Protein AF-A0A2I0X4X0-F1 (afdb_monomer_lite)

Structure (mmCIF, N/CA/C/O backbone):
data_AF-A0A2I0X4X0-F1
#
_entry.id   AF-A0A2I0X4X0-F1
#
loop_
_atom_site.group_PDB
_atom_site.id
_atom_site.type_symbol
_atom_site.label_atom_id
_atom_site.label_alt_id
_atom_site.label_comp_id
_atom_site.label_asym_id
_atom_site.label_entity_id
_atom_site.label_seq_id
_atom_site.pdbx_PDB_ins_code
_atom_site.Cartn_x
_atom_site.Cartn_y
_atom_site.Cartn_z
_atom_site.occupancy
_atom_site.B_iso_or_equiv
_atom_site.auth_seq_id
_atom_site.auth_comp_id
_atom_site.auth_asym_id
_atom_site.auth_atom_id
_atom_site.pdbx_PDB_model_num
ATOM 1 N N . MET A 1 1 ? -3.323 -3.028 -9.426 1.00 71.25 1 MET A N 1
ATOM 2 C CA . MET A 1 1 ? -3.326 -2.892 -7.953 1.00 71.25 1 MET A CA 1
ATOM 3 C C . MET A 1 1 ? -4.668 -2.420 -7.383 1.00 71.25 1 MET A C 1
ATOM 5 O O . MET A 1 1 ? -5.022 -2.806 -6.272 1.00 71.25 1 MET A O 1
ATOM 9 N N . GLN A 1 2 ? -5.482 -1.657 -8.126 1.00 71.94 2 GLN A N 1
ATOM 10 C CA . GLN A 1 2 ? -6.756 -1.103 -7.625 1.00 71.94 2 GLN A CA 1
ATOM 11 C C . GLN A 1 2 ? -7.756 -2.130 -7.057 1.00 71.94 2 GLN A C 1
ATOM 13 O O . GLN A 1 2 ? -8.395 -1.870 -6.036 1.00 71.94 2 GLN A O 1
ATOM 18 N N . GLN A 1 3 ? -7.877 -3.315 -7.670 1.00 77.19 3 GLN A N 1
ATOM 19 C CA . GLN A 1 3 ? -8.748 -4.378 -7.144 1.00 77.19 3 GLN A CA 1
ATOM 20 C C . GLN A 1 3 ? -8.250 -4.933 -5.803 1.00 77.19 3 GLN A C 1
ATOM 22 O O . GLN A 1 3 ? -9.054 -5.284 -4.941 1.00 77.19 3 GLN A O 1
ATOM 27 N N . TYR A 1 4 ? -6.931 -5.016 -5.617 1.00 81.12 4 TYR A N 1
ATOM 28 C CA . TYR A 1 4 ? -6.326 -5.482 -4.373 1.00 81.12 4 TYR A CA 1
ATOM 29 C C . TYR A 1 4 ? -6.538 -4.459 -3.253 1.00 81.12 4 TYR A C 1
ATOM 31 O O . TYR A 1 4 ? -7.044 -4.817 -2.191 1.00 81.12 4 TYR A O 1
ATOM 39 N N . LEU A 1 5 ? -6.289 -3.176 -3.535 1.00 80.06 5 LEU A N 1
ATOM 40 C CA . LEU A 1 5 ? -6.567 -2.088 -2.594 1.00 80.06 5 LEU A CA 1
ATOM 41 C C . LEU A 1 5 ? -8.049 -2.016 -2.216 1.00 80.06 5 LEU A C 1
ATOM 43 O O . LEU A 1 5 ? -8.370 -1.897 -1.038 1.00 80.06 5 LEU A O 1
ATOM 47 N N . SER A 1 6 ? -8.958 -2.182 -3.183 1.00 81.62 6 SER A N 1
ATOM 48 C CA . SER A 1 6 ? -10.400 -2.232 -2.905 1.00 81.62 6 SER A CA 1
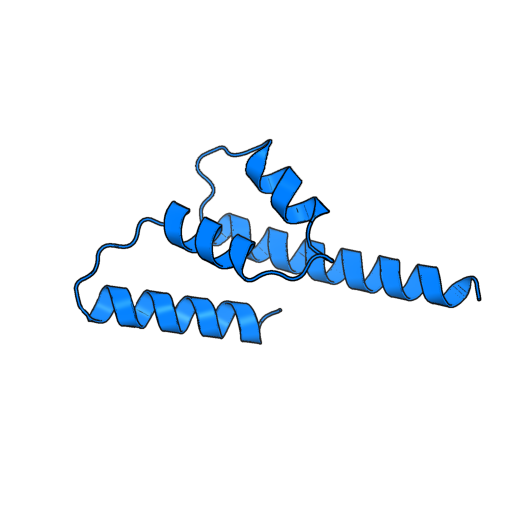ATOM 49 C C . SER A 1 6 ? -10.780 -3.402 -1.999 1.00 81.62 6 SER A C 1
ATOM 51 O O . SER A 1 6 ? -11.590 -3.232 -1.095 1.00 81.62 6 SER A O 1
ATOM 53 N N . LYS A 1 7 ? -10.187 -4.590 -2.194 1.00 85.06 7 LYS A N 1
ATOM 54 C CA . LYS A 1 7 ? -10.433 -5.750 -1.320 1.00 85.06 7 LYS A CA 1
ATOM 55 C C . LYS A 1 7 ? -9.946 -5.510 0.106 1.00 85.06 7 LYS A C 1
ATOM 57 O O . LYS A 1 7 ? -10.612 -5.934 1.047 1.00 85.06 7 LYS A O 1
ATOM 62 N N . ILE A 1 8 ? -8.796 -4.862 0.266 1.00 83.38 8 ILE A N 1
ATOM 63 C CA . ILE A 1 8 ? -8.261 -4.514 1.585 1.00 83.38 8 ILE A CA 1
ATOM 64 C C . ILE A 1 8 ? -9.157 -3.484 2.251 1.00 83.38 8 ILE A C 1
ATOM 66 O O . ILE A 1 8 ? -9.600 -3.722 3.369 1.00 83.38 8 ILE A O 1
ATOM 70 N N . LYS A 1 9 ? -9.500 -2.407 1.541 1.00 82.56 9 LYS A N 1
ATOM 71 C CA . LYS A 1 9 ? -10.418 -1.384 2.036 1.00 82.56 9 LYS A CA 1
ATOM 72 C C . LYS A 1 9 ? -11.746 -1.992 2.480 1.00 82.56 9 LYS A C 1
ATOM 74 O O . LYS A 1 9 ? -12.150 -1.775 3.610 1.00 82.56 9 LYS A O 1
ATOM 79 N N . LEU A 1 10 ? -12.348 -2.863 1.668 1.00 86.50 10 LEU A N 1
ATOM 80 C CA . LEU A 1 10 ? -13.581 -3.569 2.028 1.00 86.50 10 LEU A CA 1
ATOM 81 C C . LEU A 1 10 ? -13.426 -4.393 3.319 1.00 86.50 10 LEU A C 1
ATOM 83 O O . LEU A 1 10 ? -14.313 -4.383 4.168 1.00 86.50 10 LEU A O 1
ATOM 87 N N . LYS A 1 11 ? -12.310 -5.116 3.489 1.00 84.69 11 LYS A N 1
ATOM 88 C CA . LYS A 1 11 ? -12.037 -5.892 4.712 1.00 84.69 11 LYS A CA 1
ATOM 89 C C . LYS A 1 11 ? -11.904 -4.990 5.936 1.00 84.69 11 LYS A C 1
ATOM 91 O O . LYS A 1 11 ? -12.492 -5.298 6.967 1.00 84.69 11 LYS A O 1
ATOM 96 N N . VAL A 1 12 ? -11.157 -3.897 5.807 1.00 83.94 12 VAL A N 1
ATOM 97 C CA . VAL A 1 12 ? -10.970 -2.900 6.867 1.00 83.94 12 VAL A CA 1
ATOM 98 C C . VAL A 1 12 ? -12.307 -2.265 7.234 1.00 83.94 12 VAL A C 1
ATOM 100 O O . VAL A 1 12 ? -12.678 -2.289 8.401 1.00 83.94 12 VAL A O 1
ATOM 103 N N . ASP A 1 13 ? -13.081 -1.820 6.244 1.00 84.75 13 ASP A N 1
ATOM 104 C CA . ASP A 1 13 ? -14.413 -1.241 6.434 1.00 84.75 13 ASP A CA 1
ATOM 105 C C . ASP A 1 13 ? -15.365 -2.237 7.116 1.00 84.75 13 ASP A C 1
ATOM 107 O O . ASP A 1 13 ? -16.124 -1.856 8.001 1.00 84.75 13 ASP A O 1
ATOM 111 N N . THR A 1 14 ? -15.294 -3.530 6.770 1.00 87.25 14 THR A N 1
ATOM 112 C CA . THR A 1 14 ? -16.104 -4.582 7.415 1.00 87.25 14 THR A CA 1
ATOM 113 C C . THR A 1 14 ? -15.712 -4.783 8.882 1.00 87.25 14 THR A C 1
ATOM 115 O O . THR A 1 14 ? -16.584 -4.949 9.731 1.00 87.25 14 THR A O 1
ATOM 118 N N . LEU A 1 15 ? -14.413 -4.766 9.196 1.00 85.69 15 LEU A N 1
ATOM 119 C CA . LEU A 1 15 ? -13.910 -4.905 10.567 1.00 85.69 15 LEU A CA 1
ATOM 120 C C . LEU A 1 15 ? -14.274 -3.681 11.416 1.00 85.69 15 LEU A C 1
ATOM 122 O O . LEU A 1 15 ? -14.752 -3.837 12.538 1.00 85.69 15 LEU A O 1
ATOM 126 N N . ILE A 1 16 ? -14.142 -2.477 10.857 1.00 84.94 16 ILE A N 1
ATOM 127 C CA . ILE A 1 16 ? -14.572 -1.235 11.507 1.00 84.94 16 ILE A CA 1
ATOM 128 C C . ILE A 1 16 ? -16.087 -1.238 11.731 1.00 84.94 16 ILE A C 1
ATOM 130 O O . ILE A 1 16 ? -16.544 -0.939 12.833 1.00 84.94 16 ILE A O 1
ATOM 134 N N . ALA A 1 17 ? -16.874 -1.648 10.732 1.00 87.00 17 ALA A N 1
ATOM 135 C CA . ALA A 1 17 ? -18.325 -1.781 10.858 1.00 87.00 17 ALA A CA 1
ATOM 136 C C . ALA A 1 17 ? -18.741 -2.830 11.906 1.00 87.00 17 ALA A C 1
ATOM 138 O O . ALA A 1 17 ? -19.788 -2.686 12.533 1.00 87.00 17 ALA A O 1
ATOM 139 N N . ALA A 1 18 ? -17.915 -3.856 12.132 1.00 89.00 18 ALA A N 1
ATOM 140 C CA . ALA A 1 18 ? -18.099 -4.835 13.203 1.00 89.00 18 ALA A CA 1
ATOM 141 C C . ALA A 1 18 ? -17.718 -4.299 14.601 1.00 89.00 18 ALA A C 1
ATOM 143 O O . ALA A 1 18 ? -17.890 -5.009 15.590 1.00 89.00 18 ALA A O 1
ATOM 144 N N . GLY A 1 19 ? -17.220 -3.061 14.698 1.00 83.31 19 GLY A N 1
ATOM 145 C CA . GLY A 1 19 ? -16.811 -2.423 15.949 1.00 83.31 19 GLY A CA 1
ATOM 146 C C . GLY A 1 19 ? -15.337 -2.623 16.316 1.00 83.31 19 GLY A C 1
ATOM 147 O O . GLY A 1 19 ? -14.951 -2.278 17.432 1.00 83.31 19 GLY A O 1
ATOM 148 N N . CYS A 1 20 ? -14.500 -3.159 15.418 1.00 80.25 20 CYS A N 1
ATOM 149 C CA . CYS A 1 20 ? -13.053 -3.200 15.634 1.00 80.25 20 CYS A CA 1
ATOM 150 C C . CYS A 1 20 ? -12.415 -1.850 15.298 1.00 80.25 20 CYS A C 1
ATOM 152 O O . CYS A 1 20 ? -12.544 -1.338 14.190 1.00 80.25 20 CYS A O 1
ATOM 154 N N . THR A 1 21 ? -11.634 -1.310 16.224 1.00 75.56 21 THR A N 1
ATOM 155 C CA . THR A 1 21 ? -10.721 -0.202 15.943 1.00 75.56 21 THR A CA 1
ATOM 156 C C . THR A 1 21 ? -9.437 -0.780 15.362 1.00 75.56 21 THR A C 1
ATOM 158 O O . THR A 1 21 ? -8.636 -1.359 16.094 1.00 75.56 21 THR A O 1
ATOM 161 N N . LEU A 1 22 ? -9.270 -0.685 14.046 1.00 78.00 22 LEU A N 1
ATOM 162 C CA . LEU A 1 22 ? -8.005 -1.012 13.395 1.00 78.00 22 LEU A CA 1
ATOM 163 C C . LEU A 1 22 ? -7.124 0.222 13.386 1.00 78.00 22 LEU A C 1
ATOM 165 O O . LEU A 1 22 ? -7.575 1.285 12.953 1.00 78.00 22 LEU A O 1
ATOM 169 N N . ASP A 1 23 ? -5.881 0.063 13.830 1.00 82.44 23 ASP A N 1
ATOM 170 C CA . ASP A 1 23 ? -4.900 1.100 13.595 1.00 82.44 23 ASP A CA 1
ATOM 171 C C . ASP A 1 23 ? -4.503 1.103 12.121 1.00 82.44 23 ASP A C 1
ATOM 173 O O . ASP A 1 23 ? -4.471 0.097 11.408 1.00 82.44 23 ASP A O 1
ATOM 177 N N . THR A 1 24 ? -4.205 2.294 11.663 1.00 76.31 24 THR A N 1
ATOM 178 C CA . THR A 1 24 ? -3.828 2.599 10.301 1.00 76.31 24 THR A CA 1
ATOM 179 C C . THR A 1 24 ? -2.531 1.884 9.916 1.00 76.31 24 THR A C 1
ATOM 181 O O . THR A 1 24 ? -2.387 1.398 8.791 1.00 76.31 24 THR A O 1
ATOM 184 N N . GLU A 1 25 ? -1.624 1.741 10.885 1.00 79.31 25 GLU A N 1
ATOM 185 C CA . GLU A 1 25 ? -0.389 0.973 10.762 1.00 79.31 25 GLU A CA 1
ATOM 186 C C . GLU A 1 25 ? -0.663 -0.522 10.529 1.00 79.31 25 GLU A C 1
ATOM 188 O O . GLU A 1 25 ? -0.097 -1.113 9.605 1.00 79.31 25 GLU A O 1
ATOM 193 N N . ASP A 1 26 ? -1.603 -1.122 11.267 1.00 81.62 26 ASP A N 1
ATOM 194 C CA . ASP A 1 26 ? -1.981 -2.532 11.092 1.00 81.62 26 ASP A CA 1
ATOM 195 C C 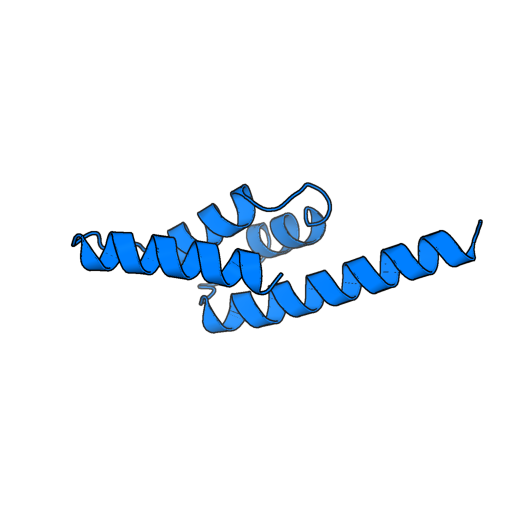. ASP A 1 26 ? -2.530 -2.802 9.688 1.00 81.62 26 ASP A C 1
ATOM 197 O O . ASP A 1 26 ? -2.217 -3.824 9.067 1.00 81.62 26 ASP A O 1
ATOM 201 N N . VAL A 1 27 ? -3.315 -1.866 9.146 1.00 82.50 27 VAL A N 1
ATOM 202 C CA . VAL A 1 27 ? -3.837 -1.952 7.776 1.00 82.50 27 VAL A CA 1
ATOM 203 C C . VAL A 1 27 ? -2.701 -1.945 6.755 1.00 82.50 27 VAL A C 1
ATOM 205 O O . VAL A 1 27 ? -2.700 -2.759 5.824 1.00 82.50 27 VAL A O 1
ATOM 208 N N . ILE A 1 28 ? -1.712 -1.066 6.927 1.00 81.94 28 ILE A N 1
ATOM 209 C CA . ILE A 1 28 ? -0.543 -0.984 6.043 1.00 81.94 28 ILE A CA 1
ATOM 210 C C . ILE A 1 28 ? 0.283 -2.270 6.140 1.00 81.94 28 ILE A C 1
ATOM 212 O O . ILE A 1 28 ? 0.595 -2.878 5.114 1.00 81.94 28 ILE A O 1
ATOM 216 N N . ILE A 1 29 ? 0.574 -2.753 7.350 1.00 81.19 29 ILE A N 1
ATOM 217 C CA . ILE A 1 29 ? 1.331 -3.994 7.569 1.00 81.19 29 ILE A CA 1
ATOM 218 C C . ILE A 1 29 ? 0.604 -5.197 6.955 1.00 81.19 29 ILE A C 1
ATOM 220 O O . ILE A 1 29 ? 1.227 -6.009 6.263 1.00 81.19 29 ILE A O 1
ATOM 224 N N . TYR A 1 30 ? -0.713 -5.306 7.148 1.00 84.38 30 TYR A N 1
ATOM 225 C CA . TYR A 1 30 ? -1.525 -6.358 6.536 1.00 84.38 30 TYR A CA 1
ATOM 226 C C . TYR A 1 30 ? -1.457 -6.297 5.006 1.00 84.38 30 TYR A C 1
ATOM 228 O O . TYR A 1 30 ? -1.258 -7.319 4.343 1.00 84.38 30 TYR A O 1
ATOM 236 N N . THR A 1 31 ? -1.539 -5.087 4.449 1.00 84.56 31 THR A N 1
ATOM 237 C CA . THR A 1 31 ? -1.409 -4.847 3.009 1.00 84.56 31 THR A CA 1
ATOM 238 C C . THR A 1 31 ? -0.055 -5.322 2.486 1.00 84.56 31 THR A C 1
ATOM 240 O O . THR A 1 31 ? -0.014 -6.068 1.506 1.00 84.56 31 THR A O 1
ATOM 243 N N . LEU A 1 32 ? 1.037 -4.959 3.168 1.00 83.38 32 LEU A N 1
ATOM 244 C CA . LEU A 1 32 ? 2.411 -5.345 2.827 1.00 83.38 32 LEU A CA 1
ATOM 245 C C . LEU A 1 32 ? 2.647 -6.860 2.914 1.00 83.38 32 LEU A C 1
ATOM 247 O O . LEU A 1 32 ? 3.379 -7.429 2.094 1.00 83.38 32 LEU A O 1
ATOM 251 N N . ASN A 1 33 ? 2.031 -7.527 3.891 1.00 84.19 33 ASN A N 1
ATOM 252 C CA . ASN A 1 33 ? 2.132 -8.976 4.054 1.00 84.19 33 ASN A CA 1
ATOM 253 C C . ASN A 1 33 ? 1.438 -9.736 2.919 1.00 84.19 33 ASN A C 1
ATOM 255 O O . ASN A 1 33 ? 1.958 -10.761 2.486 1.00 84.19 33 ASN A O 1
ATOM 259 N N . GLY A 1 34 ? 0.321 -9.226 2.394 1.00 82.88 34 GLY A N 1
ATOM 260 C CA . GLY A 1 34 ? -0.368 -9.851 1.261 1.00 82.88 34 GLY A CA 1
ATOM 261 C C . GLY A 1 34 ? 0.244 -9.553 -0.117 1.00 82.88 34 GLY A C 1
ATOM 262 O O . GLY A 1 34 ? -0.155 -10.174 -1.101 1.00 82.88 34 GLY A O 1
ATOM 263 N N . LEU A 1 35 ? 1.217 -8.636 -0.217 1.00 83.81 35 LEU A N 1
ATOM 264 C CA . LEU A 1 35 ? 1.886 -8.337 -1.487 1.00 83.81 35 LEU A CA 1
ATOM 265 C C . LEU A 1 35 ? 2.815 -9.488 -1.933 1.00 83.81 35 LEU A C 1
ATOM 267 O O . LEU A 1 35 ? 3.539 -10.049 -1.102 1.00 83.81 35 LEU A O 1
ATOM 271 N N . PRO A 1 36 ? 2.886 -9.803 -3.238 1.00 81.75 36 PRO A N 1
ATOM 272 C CA . PRO A 1 36 ? 3.832 -10.783 -3.769 1.00 81.75 36 PRO A CA 1
ATOM 273 C C . PRO A 1 36 ? 5.293 -10.309 -3.658 1.00 81.75 36 PRO A C 1
ATOM 275 O O . PRO A 1 36 ? 5.577 -9.143 -3.372 1.00 81.75 36 PRO A O 1
ATOM 278 N N . THR A 1 37 ? 6.243 -11.223 -3.873 1.00 80.12 37 THR A N 1
ATOM 279 C CA . THR A 1 37 ? 7.691 -10.959 -3.760 1.00 80.12 37 THR A CA 1
ATOM 280 C C . THR A 1 37 ? 8.208 -9.902 -4.732 1.00 80.12 37 THR A C 1
ATOM 282 O O . THR A 1 37 ? 9.230 -9.293 -4.441 1.00 80.12 37 THR A O 1
ATOM 285 N N . SER A 1 38 ? 7.494 -9.621 -5.825 1.00 81.50 38 SER A N 1
ATOM 286 C CA . SER A 1 38 ? 7.814 -8.521 -6.746 1.00 81.50 38 SER A CA 1
ATOM 287 C C . SER A 1 38 ? 7.840 -7.154 -6.056 1.00 81.50 38 SER A C 1
ATOM 289 O O . SER A 1 38 ? 8.623 -6.299 -6.436 1.00 81.50 38 SER A O 1
ATOM 291 N N . TYR A 1 39 ? 7.056 -6.964 -4.992 1.00 85.75 39 TYR A N 1
ATOM 292 C CA . TYR A 1 39 ? 7.010 -5.719 -4.219 1.00 85.75 39 TYR A CA 1
ATOM 293 C C . TYR A 1 39 ? 8.001 -5.716 -3.043 1.00 85.75 39 TYR A C 1
ATOM 295 O O . TYR A 1 39 ? 7.814 -4.973 -2.082 1.00 85.75 39 TYR A O 1
ATOM 303 N N . GLN A 1 40 ? 9.029 -6.577 -3.031 1.00 83.88 40 GLN A N 1
ATOM 304 C CA . GLN A 1 40 ? 9.948 -6.631 -1.885 1.00 83.88 40 GLN A CA 1
ATOM 305 C C . GLN A 1 40 ? 10.729 -5.330 -1.676 1.00 83.88 40 GLN A C 1
ATOM 307 O O . GLN A 1 40 ? 10.936 -4.915 -0.534 1.00 83.88 40 GLN A O 1
ATOM 312 N N . SER A 1 41 ? 11.132 -4.669 -2.762 1.00 84.50 41 SER A N 1
ATOM 313 C CA . SER A 1 41 ? 11.786 -3.359 -2.701 1.00 84.50 41 SER A CA 1
ATOM 314 C C . SER A 1 41 ? 10.896 -2.355 -1.970 1.00 84.50 41 SER A C 1
ATOM 316 O O . SER A 1 41 ? 11.327 -1.744 -0.996 1.00 84.50 41 SER A O 1
ATOM 318 N N . PHE A 1 42 ? 9.614 -2.296 -2.332 1.00 85.38 42 PHE A N 1
ATOM 319 C CA . PHE A 1 42 ? 8.609 -1.497 -1.641 1.00 85.38 42 PHE A CA 1
ATOM 320 C C . PHE A 1 42 ? 8.449 -1.839 -0.157 1.00 85.38 42 PHE A C 1
ATOM 322 O O . PHE A 1 42 ? 8.536 -0.954 0.690 1.00 85.38 42 PHE A O 1
ATOM 329 N N . LYS A 1 43 ? 8.263 -3.123 0.190 1.00 86.88 43 LYS A N 1
ATOM 330 C CA . LYS A 1 43 ? 8.139 -3.549 1.598 1.00 86.88 43 LYS A CA 1
ATOM 331 C C . LYS A 1 43 ? 9.359 -3.143 2.413 1.00 86.88 43 LYS A C 1
ATOM 333 O O . LYS A 1 43 ? 9.214 -2.748 3.566 1.00 86.88 43 LYS A O 1
ATOM 338 N N .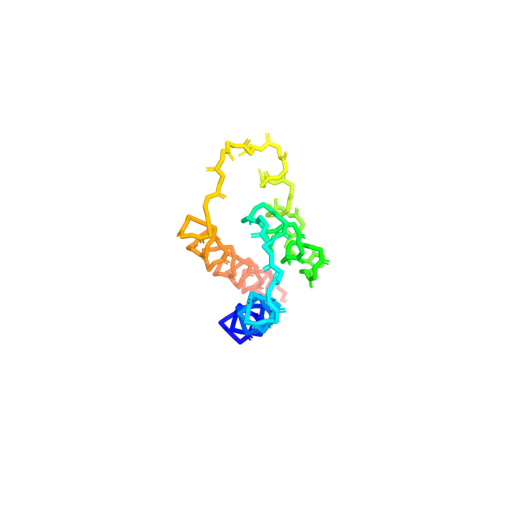 THR A 1 44 ? 10.546 -3.269 1.824 1.00 85.75 44 THR A N 1
ATOM 339 C CA . THR A 1 44 ? 11.804 -2.898 2.468 1.00 85.75 44 THR A CA 1
ATOM 340 C C . THR A 1 44 ? 11.844 -1.396 2.696 1.00 85.75 44 THR A C 1
ATOM 342 O O . THR A 1 44 ? 12.016 -0.999 3.838 1.00 85.75 44 THR A O 1
ATOM 345 N N . THR A 1 45 ? 11.579 -0.583 1.668 1.00 84.62 45 THR A N 1
ATOM 346 C CA . THR A 1 45 ? 11.544 0.888 1.751 1.00 84.62 45 THR A CA 1
ATOM 347 C C . THR A 1 45 ? 10.573 1.392 2.811 1.00 84.62 45 THR A C 1
ATOM 349 O O . THR A 1 45 ? 10.936 2.241 3.621 1.00 84.62 45 THR A O 1
ATOM 352 N N . ILE A 1 46 ? 9.355 0.844 2.843 1.00 83.00 46 ILE A N 1
ATOM 353 C CA . ILE A 1 46 ? 8.358 1.213 3.850 1.00 83.00 46 ILE A CA 1
ATOM 354 C C . ILE A 1 46 ? 8.851 0.822 5.251 1.00 83.00 46 ILE A C 1
ATOM 356 O O . ILE A 1 46 ? 8.752 1.622 6.169 1.00 83.00 46 ILE A O 1
ATOM 360 N N . ARG A 1 47 ? 9.453 -0.364 5.427 1.00 81.25 47 ARG A N 1
ATOM 361 C CA . ARG A 1 47 ? 9.988 -0.812 6.727 1.00 81.25 47 ARG A CA 1
ATOM 362 C C . ARG A 1 47 ? 11.211 -0.025 7.207 1.00 81.25 47 ARG A C 1
ATOM 364 O O . ARG A 1 47 ? 11.361 0.144 8.411 1.00 81.25 47 ARG A O 1
ATOM 371 N N . THR A 1 48 ? 12.108 0.402 6.316 1.00 81.62 48 THR A N 1
ATOM 372 C CA . THR A 1 48 ? 13.324 1.147 6.696 1.00 81.62 48 THR A CA 1
ATOM 373 C C . THR A 1 48 ? 13.084 2.633 6.904 1.00 81.62 48 THR A C 1
ATOM 375 O O . THR A 1 48 ? 13.828 3.255 7.657 1.00 81.62 48 THR A O 1
ATOM 378 N N . ASN A 1 49 ? 12.078 3.208 6.250 1.00 71.38 49 ASN A N 1
ATOM 379 C CA . ASN A 1 49 ? 11.837 4.644 6.243 1.00 71.38 49 ASN A CA 1
ATOM 380 C C . ASN A 1 49 ? 10.422 4.955 6.739 1.00 71.38 49 ASN A C 1
ATOM 382 O O . ASN A 1 49 ? 9.686 5.627 6.029 1.00 71.38 49 ASN A O 1
ATOM 386 N N . LEU A 1 50 ? 10.026 4.417 7.900 1.00 65.25 50 LEU A N 1
ATOM 387 C CA . LEU A 1 50 ? 8.669 4.533 8.452 1.00 65.25 50 LEU A CA 1
ATOM 388 C C . LEU A 1 50 ? 8.544 5.740 9.420 1.00 65.25 50 LEU A C 1
ATOM 390 O O . LEU A 1 50 ? 8.749 5.580 10.624 1.00 65.25 50 LEU A O 1
ATOM 394 N N . PRO A 1 51 ? 8.221 6.965 8.954 1.00 60.81 51 PRO A N 1
ATOM 395 C CA . PRO A 1 51 ? 7.495 7.942 9.766 1.00 60.81 51 PRO A CA 1
ATOM 396 C C . PRO A 1 51 ? 6.033 7.465 9.923 1.00 60.81 51 PRO A C 1
ATOM 398 O O . PRO A 1 51 ? 5.677 6.445 9.328 1.00 60.81 51 PRO A O 1
ATOM 401 N N . PRO A 1 52 ? 5.156 8.160 10.677 1.00 64.88 52 PRO A N 1
ATOM 402 C CA . PRO A 1 52 ? 3.725 7.846 10.679 1.00 64.88 52 PRO A CA 1
ATOM 403 C C . PRO A 1 52 ? 3.163 7.981 9.255 1.00 64.88 52 PRO A C 1
ATOM 405 O O . PRO A 1 52 ? 2.856 9.075 8.788 1.00 64.88 52 PRO A O 1
ATOM 408 N N . LEU A 1 53 ? 3.104 6.858 8.545 1.00 70.25 53 LEU A N 1
ATOM 409 C CA . LEU A 1 53 ? 2.652 6.755 7.166 1.00 70.25 53 LEU A CA 1
ATOM 410 C C . LEU A 1 53 ? 1.139 6.589 7.189 1.00 70.25 53 LEU A C 1
ATOM 412 O O . LEU 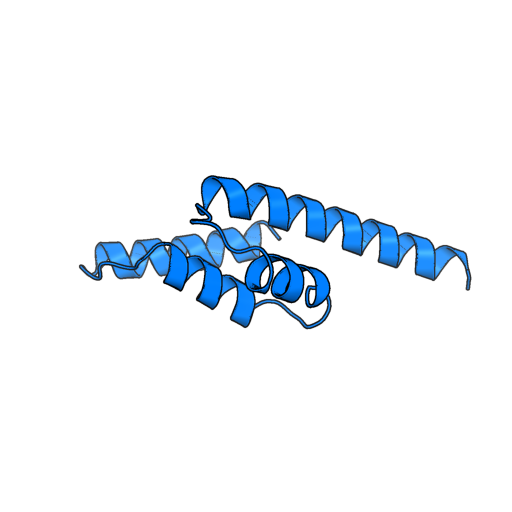A 1 53 ? 0.618 5.624 7.747 1.00 70.25 53 LEU A O 1
ATOM 416 N N . SER A 1 54 ? 0.435 7.545 6.594 1.00 74.31 54 SER A N 1
ATOM 417 C CA . SER A 1 54 ? -1.008 7.454 6.431 1.00 74.31 54 SER A CA 1
ATOM 418 C C . SER A 1 54 ? -1.355 6.578 5.212 1.00 74.31 54 SER A C 1
ATOM 420 O O . SER A 1 54 ? -0.537 6.431 4.298 1.00 74.31 54 SER A O 1
ATOM 422 N N . PRO A 1 55 ? -2.567 6.001 5.127 1.00 72.25 55 PRO A N 1
ATOM 423 C CA . PRO A 1 55 ? -3.028 5.263 3.958 1.00 72.25 55 PRO A CA 1
ATOM 424 C C . PRO A 1 55 ? -3.083 6.183 2.745 1.00 72.25 55 PRO A C 1
ATOM 426 O O . PRO A 1 55 ? -2.796 5.748 1.635 1.00 72.25 55 PRO A O 1
ATOM 429 N N . ASP A 1 56 ? -3.411 7.455 2.974 1.00 76.56 56 ASP A N 1
ATOM 430 C CA . ASP A 1 56 ? -3.486 8.483 1.942 1.00 76.56 56 ASP A CA 1
ATOM 431 C C . ASP A 1 56 ? -2.123 8.734 1.285 1.00 76.56 56 ASP A C 1
ATOM 433 O O . ASP A 1 56 ? -2.079 8.976 0.082 1.00 76.56 56 ASP A O 1
ATOM 437 N N . ASP A 1 57 ? -1.018 8.573 2.021 1.00 81.44 57 ASP A N 1
ATOM 438 C CA . ASP A 1 57 ? 0.344 8.621 1.470 1.00 81.44 57 ASP A CA 1
ATOM 439 C C . ASP A 1 57 ? 0.790 7.265 0.902 1.00 81.44 57 ASP A C 1
ATOM 441 O O . ASP A 1 57 ? 1.510 7.185 -0.096 1.00 81.44 57 ASP A O 1
ATOM 445 N N . PHE A 1 58 ? 0.332 6.170 1.509 1.00 81.88 58 PHE A N 1
ATOM 446 C CA . PHE A 1 58 ? 0.671 4.810 1.101 1.00 81.88 58 PHE A CA 1
ATOM 447 C C . PHE A 1 58 ? 0.065 4.416 -0.255 1.00 81.88 58 PHE A C 1
ATOM 449 O O . PHE A 1 58 ? 0.742 3.789 -1.073 1.00 81.88 58 PHE A O 1
ATOM 456 N N . TYR A 1 59 ? -1.199 4.764 -0.524 1.00 82.31 59 TYR A N 1
ATOM 457 C CA . TYR A 1 59 ? -1.877 4.384 -1.769 1.00 82.31 59 TYR A CA 1
ATOM 458 C C . TYR A 1 59 ? -1.188 4.948 -3.029 1.00 82.31 59 TYR A C 1
ATOM 460 O O . TYR A 1 59 ? -0.950 4.166 -3.956 1.00 82.31 59 TYR A O 1
ATOM 468 N N . PRO A 1 60 ? -0.820 6.247 -3.098 1.00 84.81 60 PRO A N 1
ATOM 469 C CA . PRO A 1 60 ? -0.044 6.797 -4.209 1.00 84.81 60 PRO A CA 1
ATOM 470 C C . PRO A 1 60 ? 1.308 6.105 -4.387 1.00 84.81 60 PRO A C 1
ATOM 472 O O . PRO A 1 60 ? 1.679 5.780 -5.516 1.00 84.81 60 PRO A O 1
ATOM 475 N N . LEU A 1 61 ? 2.022 5.835 -3.286 1.00 86.38 61 LEU A N 1
ATOM 476 C CA . LEU A 1 61 ? 3.312 5.143 -3.314 1.00 86.38 61 LEU A CA 1
ATOM 477 C C . LEU A 1 61 ? 3.179 3.737 -3.914 1.00 86.38 61 LEU A C 1
ATOM 479 O O . LEU A 1 61 ? 3.988 3.344 -4.752 1.00 86.38 61 LEU A O 1
ATOM 483 N N . LEU A 1 62 ? 2.126 3.003 -3.551 1.00 85.06 62 LEU A N 1
ATOM 484 C CA . LEU A 1 62 ? 1.871 1.666 -4.080 1.00 85.06 62 LEU A CA 1
ATOM 485 C C . LEU A 1 62 ? 1.528 1.680 -5.581 1.00 85.06 62 LEU A C 1
ATOM 487 O O . LEU A 1 62 ? 1.982 0.811 -6.323 1.00 85.06 62 LEU A O 1
ATOM 491 N N . CYS A 1 63 ? 0.748 2.663 -6.043 1.00 85.44 63 CYS A N 1
ATOM 492 C CA . CYS A 1 63 ? 0.465 2.852 -7.472 1.00 85.44 63 CYS A CA 1
ATOM 493 C C . CYS A 1 63 ? 1.728 3.218 -8.268 1.00 85.44 63 CYS A C 1
ATOM 495 O O . CYS A 1 63 ? 1.921 2.734 -9.386 1.00 85.44 63 CYS A O 1
ATOM 497 N N . SER A 1 64 ? 2.599 4.054 -7.692 1.00 87.19 64 SER A N 1
ATOM 498 C CA . SER A 1 64 ? 3.892 4.384 -8.295 1.00 87.19 64 SER A CA 1
ATOM 499 C C . SER A 1 64 ? 4.771 3.141 -8.420 1.00 87.19 64 SER A C 1
ATOM 501 O O . SER A 1 64 ? 5.364 2.925 -9.474 1.00 87.19 64 SER A O 1
ATOM 503 N N . GLU A 1 65 ? 4.824 2.303 -7.382 1.00 87.88 65 GLU A N 1
ATOM 504 C CA . GLU A 1 65 ? 5.586 1.053 -7.416 1.00 87.88 65 GLU A CA 1
ATOM 505 C C . GLU A 1 65 ? 5.034 0.073 -8.459 1.00 87.88 65 GLU A C 1
ATOM 507 O O . GLU A 1 65 ? 5.814 -0.525 -9.193 1.00 87.88 65 GLU A O 1
ATOM 512 N N . GLU A 1 66 ? 3.706 -0.070 -8.580 1.00 87.25 66 GLU A N 1
ATOM 513 C CA . GLU A 1 66 ? 3.093 -0.898 -9.632 1.00 87.25 66 GLU A CA 1
ATOM 514 C C . GLU A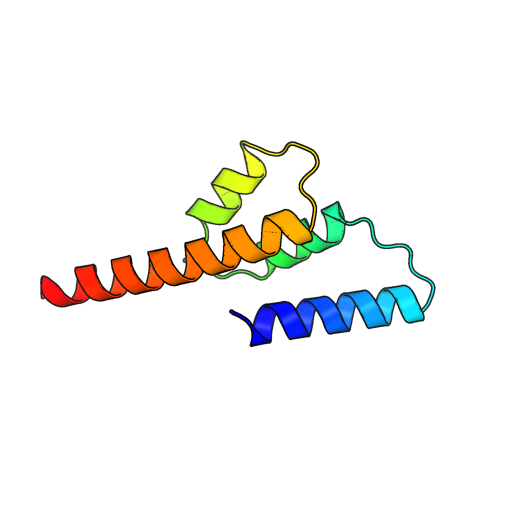 1 66 ? 3.560 -0.455 -11.026 1.00 87.25 66 GLU A C 1
ATOM 516 O O . GLU A 1 66 ? 4.046 -1.276 -11.801 1.00 87.25 66 GLU A O 1
ATOM 521 N N . THR A 1 67 ? 3.512 0.850 -11.307 1.00 88.06 67 THR A N 1
ATOM 522 C CA . THR A 1 67 ? 3.977 1.409 -12.589 1.00 88.06 67 THR A CA 1
ATOM 523 C C . THR A 1 67 ? 5.472 1.152 -12.804 1.00 88.06 67 THR A C 1
ATOM 525 O O . THR A 1 67 ? 5.921 0.875 -13.917 1.00 88.06 67 THR A O 1
ATOM 528 N N . ASN A 1 68 ? 6.268 1.244 -11.737 1.00 87.94 68 ASN A N 1
ATOM 529 C CA . ASN A 1 68 ? 7.706 1.024 -11.803 1.00 87.94 68 ASN A CA 1
ATOM 530 C C . ASN A 1 68 ? 8.036 -0.446 -12.108 1.00 87.94 68 ASN A C 1
ATOM 532 O O . ASN A 1 68 ? 8.866 -0.717 -12.973 1.00 87.94 68 ASN A O 1
ATOM 536 N N . LEU A 1 69 ? 7.324 -1.386 -11.478 1.00 86.75 69 LEU A N 1
ATOM 537 C CA . LEU A 1 69 ? 7.438 -2.821 -11.750 1.00 86.75 69 LEU A CA 1
ATOM 538 C C . LEU A 1 69 ? 6.993 -3.180 -13.169 1.00 86.75 69 LEU A C 1
ATOM 540 O O . LEU A 1 69 ? 7.644 -3.993 -13.820 1.00 86.75 69 LEU A O 1
ATOM 544 N N . GLU A 1 70 ? 5.913 -2.575 -13.669 1.00 87.00 70 GLU A N 1
ATOM 545 C CA . GLU A 1 70 ? 5.461 -2.757 -15.053 1.00 87.00 70 GLU A CA 1
ATOM 546 C C . GLU A 1 70 ? 6.509 -2.260 -16.057 1.00 87.00 70 GLU A C 1
ATOM 548 O O . GLU A 1 70 ? 6.832 -2.963 -17.016 1.00 87.00 70 GLU A O 1
ATOM 553 N N . ASN A 1 71 ? 7.099 -1.086 -15.812 1.00 87.12 71 ASN A N 1
ATOM 554 C CA . ASN A 1 71 ? 8.175 -0.543 -16.640 1.00 87.12 71 ASN A CA 1
ATOM 555 C C . ASN A 1 71 ? 9.444 -1.399 -16.589 1.00 87.12 71 ASN A C 1
ATOM 557 O O . ASN A 1 71 ? 10.096 -1.599 -17.616 1.00 87.12 71 ASN A O 1
ATOM 561 N N . GLU A 1 72 ? 9.812 -1.902 -15.413 1.00 85.75 72 GLU A N 1
ATOM 562 C CA . GLU A 1 72 ? 10.969 -2.780 -15.251 1.00 85.75 72 GLU A CA 1
ATOM 563 C C . GLU A 1 72 ? 10.746 -4.130 -15.942 1.00 85.75 72 GLU A C 1
ATOM 565 O O . GLU A 1 72 ? 11.618 -4.594 -16.679 1.00 85.75 72 GLU A O 1
ATOM 570 N N . ALA A 1 73 ? 9.549 -4.708 -15.822 1.00 83.00 73 ALA A N 1
ATOM 571 C CA . ALA A 1 73 ? 9.161 -5.910 -16.553 1.00 83.00 73 ALA A CA 1
ATOM 572 C C . ALA A 1 73 ? 9.177 -5.685 -18.076 1.00 83.00 73 ALA A C 1
ATOM 574 O O . ALA A 1 73 ? 9.723 -6.506 -18.813 1.00 83.00 73 ALA A O 1
ATOM 575 N N . ALA A 1 74 ? 8.647 -4.558 -18.561 1.00 83.69 74 ALA A N 1
ATOM 576 C CA . ALA A 1 74 ? 8.672 -4.206 -19.981 1.00 83.69 74 ALA A CA 1
ATOM 577 C C . ALA A 1 74 ? 10.107 -4.029 -20.510 1.00 83.69 74 ALA A C 1
ATOM 579 O O . ALA A 1 74 ? 10.430 -4.479 -21.611 1.00 83.69 74 ALA A O 1
ATOM 580 N N . ARG A 1 75 ? 10.994 -3.422 -19.711 1.00 79.75 75 ARG A N 1
ATOM 581 C CA . ARG A 1 75 ? 12.422 -3.286 -20.037 1.00 79.75 75 ARG A CA 1
ATOM 582 C C . ARG A 1 75 ? 13.146 -4.627 -20.069 1.00 79.75 75 ARG A C 1
ATOM 584 O O . ARG A 1 75 ? 13.952 -4.837 -20.970 1.00 79.75 75 ARG A O 1
ATOM 591 N N . ALA A 1 76 ? 12.850 -5.528 -19.134 1.00 73.81 76 ALA A N 1
ATOM 592 C CA . ALA A 1 76 ? 13.442 -6.863 -19.103 1.00 73.81 76 ALA A CA 1
ATOM 593 C C . ALA A 1 76 ? 13.080 -7.690 -20.351 1.00 73.81 76 ALA A C 1
ATOM 595 O O . ALA A 1 76 ? 13.911 -8.447 -20.841 1.00 73.81 76 ALA A O 1
ATOM 596 N N . ILE A 1 77 ? 11.874 -7.505 -20.900 1.00 64.94 77 ILE A N 1
ATOM 597 C CA . ILE A 1 77 ? 11.423 -8.189 -22.124 1.00 64.94 77 ILE A CA 1
ATOM 598 C C . ILE A 1 77 ? 12.117 -7.638 -23.378 1.00 64.94 77 ILE A C 1
ATOM 600 O O . ILE A 1 77 ? 12.368 -8.392 -24.308 1.00 64.94 77 ILE A O 1
ATOM 604 N N . HIS A 1 78 ? 12.465 -6.348 -23.421 1.00 60.25 78 HIS A N 1
ATOM 605 C CA . HIS A 1 78 ? 13.107 -5.746 -24.599 1.00 60.25 78 HIS A CA 1
ATOM 606 C C . HIS A 1 78 ? 14.553 -6.227 -24.840 1.00 60.25 78 HIS A C 1
ATOM 608 O O . HIS A 1 78 ? 15.105 -5.987 -25.911 1.00 60.25 78 HIS A O 1
ATOM 614 N N . TYR A 1 79 ? 15.176 -6.889 -23.862 1.00 56.25 79 TYR A N 1
ATOM 615 C CA . TYR A 1 79 ? 16.552 -7.387 -23.959 1.00 56.25 79 TYR A CA 1
ATOM 616 C C . TYR A 1 79 ? 16.645 -8.899 -24.261 1.00 56.25 79 TYR A C 1
ATOM 618 O O . TYR A 1 79 ? 17.736 -9.465 -2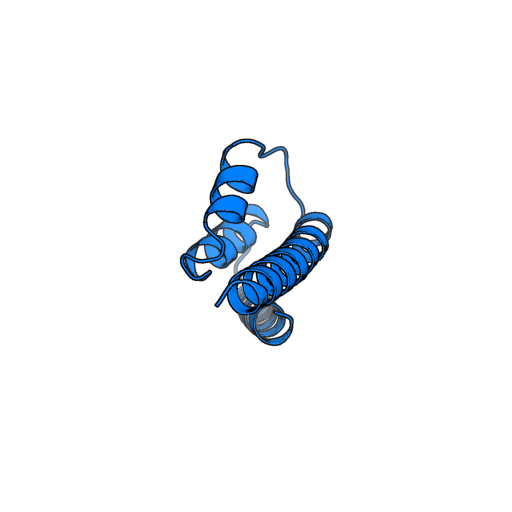4.200 1.00 56.25 79 TYR A O 1
ATOM 626 N N . VAL A 1 80 ? 15.523 -9.558 -24.578 1.00 48.44 80 VAL A N 1
ATOM 627 C CA . VAL A 1 80 ? 15.453 -10.978 -24.988 1.00 48.44 80 VAL A CA 1
ATOM 628 C C . VAL A 1 80 ? 15.065 -11.071 -26.457 1.00 48.44 80 VAL A C 1
ATOM 630 O O . VAL A 1 80 ? 15.686 -11.895 -27.164 1.00 48.44 80 VAL A O 1
#

Secondary structure (DSSP, 8-state):
-HHHHHHHHHHHHHHHHTT----HHHHHHHHHHHS-GGGHHHHHHHHHS-SS--HHHHHHHHHHHHHHHHHHHHHHHTT-

Foldseek 3Di:
DVVLVVVLVVVVVVCVVVVDDDDQVNSVVVSLVPDDPLCVVVSVCCVVPPDPDGVVNVVVVVVVSVVVSVVVVVVVVVVD

Sequence (80 aa):
MQQYLSKIKLKVDTLIAAGCTLDTEDVIIYTLNGLPTSYQSFKTTIRTNLPPLSPDDFYPLLCSEETNLENEAARAIHYV

pLDDT: mean 80.47, std 7.77, range [48.44, 89.0]

Radius of gyration: 14.5 Å; chains: 1; bounding box: 35×20×41 Å

Organism: NCBI:txid906689